Protein AF-A0A441YW19-F1 (afdb_monomer_lite)

Foldseek 3Di:
DVVVLVVVLCVVCVVVLPDQEAEEEAEDPPADDDDDDSVVVSVVVVVVSNVVSVVCPRYDYDYDHDDD

Radius of gyration: 12.43 Å; chains: 1; bounding box: 22×22×33 Å

Structure (mmCIF, N/CA/C/O backbone):
data_AF-A0A441YW19-F1
#
_entry.id   AF-A0A441YW19-F1
#
loop_
_atom_site.group_PDB
_atom_site.id
_atom_site.type_symbol
_atom_site.label_atom_id
_atom_site.label_alt_id
_atom_site.label_comp_id
_atom_site.label_asym_id
_atom_site.label_entity_id
_atom_site.label_seq_id
_atom_site.pdbx_PDB_ins_code
_atom_site.Cartn_x
_atom_site.Cartn_y
_atom_site.Cartn_z
_atom_site.occupancy
_atom_site.B_iso_or_equiv
_atom_site.auth_seq_id
_atom_site.auth_comp_id
_atom_site.auth_asym_id
_atom_site.auth_atom_id
_atom_site.pdbx_PDB_model_num
ATOM 1 N N . GLN A 1 1 ? 10.103 -5.677 -12.723 1.00 75.38 1 GLN A N 1
ATOM 2 C CA . GLN A 1 1 ? 8.867 -6.494 -12.664 1.00 75.38 1 GLN A CA 1
ATOM 3 C C . GLN A 1 1 ? 8.065 -6.023 -11.454 1.00 75.38 1 GLN A C 1
ATOM 5 O O . GLN A 1 1 ? 8.705 -5.667 -10.474 1.00 75.38 1 GLN A O 1
ATOM 10 N N . LEU A 1 2 ? 6.727 -5.959 -11.505 1.00 80.69 2 LEU A N 1
ATOM 11 C CA . LEU A 1 2 ? 5.909 -5.327 -10.448 1.00 80.69 2 LEU A CA 1
ATOM 12 C C . LEU A 1 2 ? 6.145 -5.929 -9.048 1.00 80.69 2 LEU A C 1
ATOM 14 O O . LEU A 1 2 ? 6.179 -5.200 -8.062 1.00 80.69 2 LEU A O 1
ATOM 18 N N . ALA A 1 3 ? 6.419 -7.235 -8.978 1.00 84.31 3 ALA A N 1
ATOM 19 C CA . ALA A 1 3 ? 6.786 -7.935 -7.745 1.00 84.31 3 ALA A CA 1
ATOM 20 C C . ALA A 1 3 ? 8.014 -7.340 -7.024 1.00 84.31 3 ALA A C 1
ATOM 22 O O . ALA A 1 3 ? 8.118 -7.448 -5.808 1.00 84.31 3 ALA A O 1
ATOM 23 N N . ALA A 1 4 ? 8.916 -6.658 -7.740 1.00 86.69 4 ALA A N 1
ATOM 24 C CA . ALA A 1 4 ? 10.089 -6.020 -7.141 1.00 86.69 4 ALA A CA 1
ATOM 25 C C . ALA A 1 4 ? 9.738 -4.840 -6.213 1.00 86.69 4 ALA A C 1
ATOM 27 O O . ALA A 1 4 ? 10.576 -4.436 -5.416 1.00 86.69 4 ALA A O 1
ATOM 28 N N . LEU A 1 5 ? 8.515 -4.300 -6.292 1.00 86.56 5 LEU A N 1
ATOM 29 C CA . LEU A 1 5 ? 8.048 -3.225 -5.408 1.00 86.56 5 LEU A CA 1
ATOM 30 C C . LEU A 1 5 ? 7.570 -3.737 -4.042 1.00 86.56 5 LEU A C 1
ATOM 32 O O . LEU A 1 5 ? 7.419 -2.947 -3.115 1.00 86.56 5 LEU A O 1
ATOM 36 N N . VAL A 1 6 ? 7.335 -5.045 -3.898 1.00 91.56 6 VAL A N 1
ATOM 37 C CA . VAL A 1 6 ? 6.732 -5.633 -2.691 1.00 91.56 6 VAL A CA 1
ATOM 38 C C . VAL A 1 6 ? 7.615 -5.435 -1.460 1.00 91.56 6 VAL A C 1
ATOM 40 O O . VAL A 1 6 ? 7.137 -4.960 -0.431 1.00 91.56 6 VAL A O 1
ATOM 43 N N . GLU A 1 7 ? 8.900 -5.787 -1.546 1.00 91.75 7 GLU A N 1
ATOM 44 C CA . GLU A 1 7 ? 9.825 -5.677 -0.411 1.00 91.75 7 GLU A CA 1
ATOM 45 C C . GLU A 1 7 ? 10.074 -4.220 0.019 1.00 91.75 7 GLU A C 1
ATOM 47 O O . GLU A 1 7 ? 9.898 -3.938 1.211 1.00 91.75 7 GLU A O 1
ATOM 52 N N . PRO A 1 8 ? 10.398 -3.275 -0.895 1.00 89.81 8 PRO A N 1
ATOM 53 C CA . PRO A 1 8 ? 10.528 -1.863 -0.544 1.00 89.81 8 PRO A CA 1
ATOM 54 C C . PRO A 1 8 ? 9.277 -1.315 0.145 1.00 89.81 8 PRO A C 1
ATOM 56 O O . PRO A 1 8 ? 9.373 -0.707 1.213 1.00 89.81 8 PRO A O 1
ATOM 59 N N . LEU A 1 9 ? 8.090 -1.581 -0.411 1.00 91.81 9 LEU A N 1
ATOM 60 C CA . LEU A 1 9 ? 6.849 -1.051 0.150 1.00 91.81 9 LEU A CA 1
ATOM 61 C C . LEU A 1 9 ? 6.517 -1.675 1.497 1.00 91.81 9 LEU A C 1
ATOM 63 O O . LEU A 1 9 ? 6.087 -0.948 2.386 1.00 91.81 9 LEU A O 1
ATOM 67 N N . ASN A 1 10 ? 6.755 -2.976 1.687 1.00 92.00 10 ASN A N 1
ATOM 68 C CA . ASN A 1 10 ? 6.560 -3.625 2.984 1.00 92.00 10 ASN A CA 1
ATOM 69 C C . ASN A 1 10 ? 7.387 -2.949 4.086 1.00 92.00 10 ASN A C 1
ATOM 71 O O . ASN A 1 10 ? 6.863 -2.713 5.175 1.00 92.00 10 ASN A O 1
ATOM 75 N N . GLY A 1 11 ? 8.640 -2.583 3.795 1.00 90.75 11 GLY A N 1
ATOM 76 C CA . GLY A 1 11 ? 9.491 -1.851 4.737 1.00 90.75 11 GLY A CA 1
ATOM 77 C C . GLY A 1 11 ? 8.945 -0.466 5.103 1.00 90.75 11 GLY A C 1
ATOM 78 O O . GLY A 1 11 ? 9.093 -0.030 6.245 1.00 90.75 11 GLY A O 1
ATOM 79 N N . LEU A 1 12 ? 8.273 0.204 4.164 1.00 89.94 12 LEU A N 1
ATOM 80 C CA . LEU A 1 12 ? 7.697 1.535 4.365 1.00 89.94 12 LEU A CA 1
ATOM 81 C C . LEU A 1 12 ? 6.333 1.502 5.072 1.00 89.94 12 LEU A C 1
ATOM 83 O O . LEU A 1 12 ? 6.062 2.360 5.912 1.00 89.94 12 LEU A O 1
ATOM 87 N N . VAL A 1 13 ? 5.473 0.524 4.768 1.00 91.06 13 VAL A N 1
ATOM 88 C CA . VAL A 1 13 ? 4.102 0.469 5.315 1.00 91.06 13 VAL A CA 1
ATOM 89 C C . VAL A 1 13 ? 4.013 -0.230 6.659 1.00 91.06 13 VAL A C 1
ATOM 91 O O . VAL A 1 13 ? 3.163 0.143 7.467 1.00 91.06 13 VAL A O 1
ATOM 94 N N . ALA A 1 14 ? 4.866 -1.224 6.929 1.00 89.31 14 ALA A N 1
ATOM 95 C CA . ALA A 1 14 ? 4.776 -2.014 8.157 1.00 89.31 14 ALA A CA 1
ATOM 96 C C . ALA A 1 14 ? 4.790 -1.156 9.442 1.00 89.31 14 ALA A C 1
ATOM 98 O O . ALA A 1 14 ? 3.954 -1.407 10.313 1.00 89.31 14 ALA A O 1
ATOM 99 N N . PRO A 1 15 ? 5.629 -0.103 9.569 1.00 88.62 15 PRO A N 1
ATOM 100 C CA . PRO A 1 15 ? 5.603 0.776 10.741 1.00 88.62 15 PRO A CA 1
ATOM 101 C C . PRO A 1 15 ? 4.300 1.576 10.891 1.00 88.62 15 PRO A C 1
ATOM 1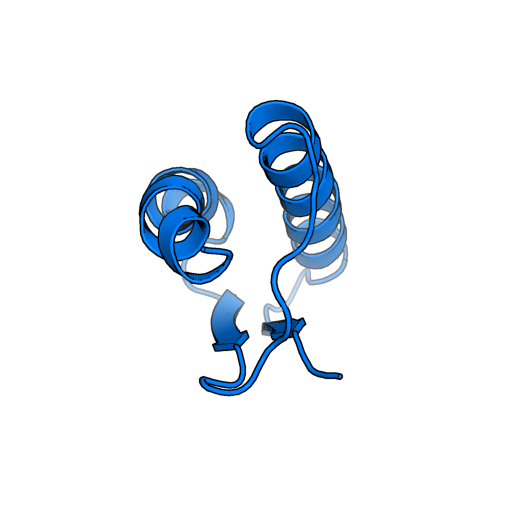03 O O . PRO A 1 15 ? 3.930 1.938 12.005 1.00 88.62 15 PRO A O 1
ATOM 106 N N . VAL A 1 16 ? 3.612 1.870 9.782 1.00 85.44 16 VAL A N 1
ATOM 107 C CA . VAL A 1 16 ? 2.452 2.779 9.743 1.00 85.44 16 VAL A CA 1
ATOM 108 C C . VAL A 1 16 ? 1.128 2.036 9.940 1.00 85.44 16 VAL A C 1
ATOM 110 O O . VAL A 1 16 ? 0.182 2.589 10.500 1.00 85.44 16 VAL A O 1
ATOM 113 N N . LEU A 1 17 ? 1.047 0.779 9.496 1.00 89.06 17 LEU A N 1
ATOM 114 C CA . LEU A 1 17 ? -0.186 -0.013 9.559 1.00 89.06 17 LEU A CA 1
ATOM 115 C C . LEU A 1 17 ? -0.506 -0.543 10.965 1.00 89.06 17 LEU A C 1
ATOM 117 O O . LEU A 1 17 ? -1.677 -0.745 11.294 1.00 89.06 17 LEU A O 1
ATOM 121 N N . GLY A 1 18 ? 0.508 -0.706 11.818 1.00 81.56 18 GLY A N 1
ATOM 122 C CA . GLY A 1 18 ? 0.331 -1.184 13.189 1.00 81.56 18 GLY A CA 1
ATOM 123 C C . GLY A 1 18 ? -0.254 -2.603 13.275 1.00 81.56 18 GLY A C 1
ATOM 124 O O . GLY A 1 18 ? -0.349 -3.330 12.292 1.00 81.56 18 GLY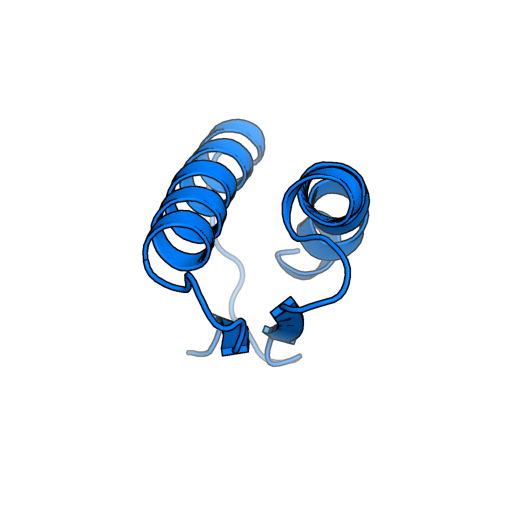 A O 1
ATOM 125 N N . GLY A 1 19 ? -0.643 -3.023 14.482 1.00 82.31 19 GLY A N 1
ATOM 126 C CA . GLY A 1 19 ? -1.051 -4.412 14.751 1.00 82.31 19 GLY A CA 1
ATOM 127 C C . GLY A 1 19 ? -2.502 -4.774 14.408 1.00 82.31 19 GLY A C 1
ATOM 128 O O . GLY A 1 19 ? -2.869 -5.940 14.514 1.00 82.31 19 GLY A O 1
ATOM 129 N N . LEU A 1 20 ? -3.343 -3.803 14.035 1.00 86.94 20 LEU A N 1
ATOM 130 C CA . LEU A 1 20 ? -4.780 -4.021 13.794 1.00 86.94 20 LEU A CA 1
ATOM 131 C C . LEU A 1 20 ? -5.142 -4.145 12.305 1.00 86.94 20 LEU A C 1
ATOM 133 O O . LEU A 1 20 ? -6.284 -4.465 11.974 1.00 86.94 20 LEU A O 1
ATOM 137 N N . VAL A 1 21 ? -4.191 -3.907 11.402 1.00 93.44 21 VAL A N 1
ATOM 138 C CA . VAL A 1 21 ? -4.407 -3.950 9.952 1.00 93.44 21 VAL A CA 1
ATOM 139 C C . VAL A 1 21 ? -3.614 -5.108 9.355 1.00 93.44 21 VAL A C 1
ATOM 141 O O . VAL A 1 21 ? -2.395 -5.169 9.486 1.00 93.44 21 VAL A O 1
ATOM 144 N N . ARG A 1 22 ? -4.300 -6.031 8.672 1.00 93.56 22 ARG A N 1
ATOM 145 C CA . ARG A 1 22 ? -3.649 -7.048 7.832 1.00 93.56 22 ARG A CA 1
ATOM 146 C C . ARG A 1 22 ? -3.326 -6.452 6.466 1.00 93.56 22 ARG A C 1
ATOM 148 O O . ARG A 1 22 ? -4.183 -5.804 5.871 1.00 93.56 22 ARG A O 1
ATOM 155 N N . PHE A 1 23 ? -2.120 -6.690 5.965 1.00 94.00 23 PHE A N 1
ATOM 156 C CA . PHE A 1 23 ? -1.674 -6.209 4.659 1.00 94.00 23 PHE A CA 1
ATOM 157 C C . PHE A 1 23 ? -1.228 -7.377 3.789 1.00 94.00 23 PHE A C 1
ATOM 159 O O . PHE A 1 23 ? -0.403 -8.182 4.217 1.00 94.00 23 PHE A O 1
ATOM 166 N N . GLU A 1 24 ? -1.785 -7.479 2.585 1.00 94.31 24 GLU A N 1
ATOM 167 C CA . GLU A 1 24 ? -1.521 -8.588 1.667 1.00 94.31 24 GLU A CA 1
ATOM 168 C C . GLU A 1 24 ? -1.278 -8.099 0.237 1.00 94.31 24 GLU A C 1
ATOM 170 O O . GLU A 1 24 ? -1.969 -7.209 -0.266 1.00 94.31 24 GLU A O 1
ATOM 175 N N . TRP A 1 25 ? -0.344 -8.759 -0.445 1.00 94.44 25 TRP A N 1
ATOM 176 C CA . TRP A 1 25 ? -0.097 -8.601 -1.875 1.00 94.44 25 TRP A CA 1
ATOM 177 C C . TRP A 1 25 ? -0.710 -9.767 -2.644 1.00 94.44 25 TRP A C 1
ATOM 179 O O . TRP A 1 25 ? -0.523 -10.926 -2.276 1.00 94.44 25 TRP A O 1
ATOM 189 N N . LYS A 1 26 ? -1.420 -9.465 -3.731 1.00 95.19 26 LYS A N 1
ATOM 190 C CA . LYS A 1 26 ? -1.964 -10.448 -4.677 1.00 95.19 26 LYS A CA 1
ATOM 191 C C . LYS A 1 26 ? -1.569 -10.047 -6.091 1.00 95.19 26 LYS A C 1
ATOM 193 O O . LYS A 1 26 ? -2.344 -9.421 -6.806 1.00 95.19 26 LYS A O 1
ATOM 198 N N . ILE A 1 27 ? -0.331 -10.354 -6.454 1.00 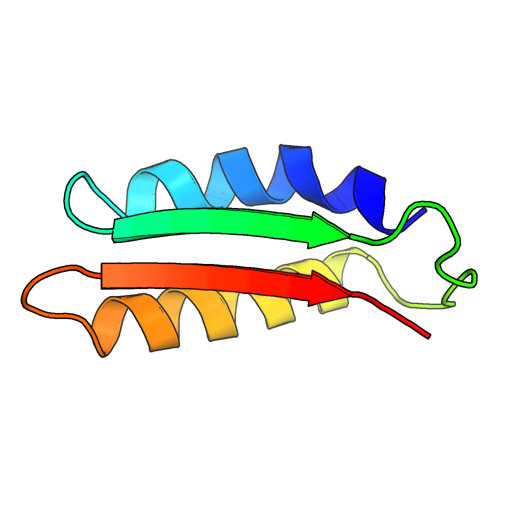93.19 27 ILE A N 1
ATOM 199 C CA . ILE A 1 27 ? 0.211 -10.079 -7.786 1.00 93.19 27 ILE A CA 1
ATOM 200 C C . ILE A 1 27 ? 0.198 -11.394 -8.558 1.00 93.19 27 ILE A C 1
ATOM 202 O O . ILE A 1 27 ? 0.771 -12.373 -8.089 1.00 93.19 27 ILE A O 1
ATOM 206 N N . ASP A 1 28 ? -0.484 -11.415 -9.699 1.00 93.19 28 ASP A N 1
ATOM 207 C CA . ASP A 1 28 ? -0.480 -12.570 -10.597 1.00 93.19 28 ASP A CA 1
ATOM 208 C C . ASP A 1 28 ? 0.907 -12.742 -11.246 1.00 93.19 28 ASP A C 1
ATOM 210 O O . ASP A 1 28 ? 1.480 -11.780 -11.766 1.00 93.19 28 ASP A O 1
ATOM 214 N N . ASP A 1 29 ? 1.445 -13.965 -11.250 1.00 88.06 29 ASP A N 1
ATOM 215 C CA . ASP A 1 29 ? 2.738 -14.287 -11.872 1.00 88.06 29 ASP A CA 1
ATOM 216 C C . ASP A 1 29 ? 2.736 -14.069 -13.396 1.00 88.06 29 ASP A C 1
ATOM 218 O O . ASP A 1 29 ? 3.790 -13.874 -14.007 1.00 88.06 29 ASP A O 1
ATOM 222 N N . SER A 1 30 ? 1.553 -14.078 -14.014 1.00 91.50 30 SER A N 1
ATOM 223 C CA . SER A 1 30 ? 1.340 -13.858 -15.447 1.00 91.50 30 SER A CA 1
ATOM 224 C C . SER A 1 30 ? 1.096 -12.393 -15.825 1.00 91.50 30 SER A C 1
ATOM 226 O O . SER A 1 30 ? 0.800 -12.098 -16.990 1.00 91.50 30 SER A O 1
ATOM 228 N N . ILE A 1 31 ? 1.227 -11.461 -14.874 1.00 92.12 31 ILE A N 1
ATOM 229 C CA . ILE A 1 31 ? 0.993 -10.041 -15.136 1.00 92.12 31 ILE A CA 1
ATOM 230 C C . ILE A 1 31 ? 1.906 -9.509 -16.245 1.00 92.12 31 ILE A C 1
ATOM 232 O O . ILE A 1 31 ? 3.114 -9.778 -16.287 1.00 92.12 31 ILE A O 1
ATOM 236 N N . TRP A 1 32 ? 1.329 -8.729 -17.154 1.00 93.88 32 TRP A N 1
ATOM 237 C CA . TRP A 1 32 ? 2.088 -8.119 -18.230 1.00 93.88 32 TRP A CA 1
ATOM 238 C C . TRP A 1 32 ? 3.075 -7.075 -17.695 1.00 93.88 32 TRP A C 1
ATOM 240 O O . TRP A 1 32 ? 2.817 -6.403 -16.691 1.00 93.88 32 TRP A O 1
ATOM 250 N N . PRO A 1 33 ? 4.224 -6.896 -18.367 1.00 90.00 33 PRO A N 1
ATOM 251 C CA . PRO A 1 33 ? 5.135 -5.812 -18.045 1.00 90.00 33 PRO A CA 1
ATOM 252 C C . PRO A 1 33 ? 4.454 -4.450 -18.207 1.00 90.00 33 PRO A C 1
ATOM 254 O O . PRO A 1 33 ? 3.762 -4.202 -19.192 1.00 90.00 33 PRO A O 1
ATOM 257 N N . VAL A 1 34 ? 4.720 -3.543 -17.269 1.00 89.38 34 VAL A N 1
ATOM 258 C CA . VAL A 1 34 ? 4.229 -2.162 -17.305 1.00 89.38 34 VAL A CA 1
ATOM 259 C C . VAL A 1 34 ? 5.423 -1.217 -17.371 1.00 89.38 34 VAL A C 1
ATOM 261 O O . VAL A 1 34 ? 6.406 -1.405 -16.651 1.00 89.38 34 VAL A O 1
ATOM 264 N N . LEU A 1 35 ? 5.339 -0.201 -18.232 1.00 93.25 35 LEU A N 1
ATOM 265 C CA . LEU A 1 35 ? 6.300 0.897 -18.275 1.00 93.25 35 LEU A CA 1
ATOM 266 C C . LEU A 1 35 ? 5.808 2.022 -17.361 1.00 93.25 35 LEU A C 1
ATOM 268 O O . LEU A 1 35 ? 4.817 2.683 -17.660 1.00 93.25 35 LEU A O 1
ATOM 272 N N . VAL A 1 36 ? 6.498 2.223 -16.245 1.00 92.50 36 VAL A N 1
ATOM 273 C CA . VAL A 1 36 ? 6.159 3.229 -15.236 1.00 92.50 36 VAL A CA 1
ATOM 274 C C . VAL A 1 36 ? 7.430 3.682 -14.525 1.00 92.50 36 VAL A C 1
ATOM 276 O O . VAL A 1 36 ? 8.400 2.927 -14.442 1.00 92.50 36 VAL A O 1
ATOM 279 N N . ASP A 1 37 ? 7.429 4.905 -14.005 1.00 94.19 37 ASP A N 1
ATOM 280 C CA . ASP A 1 37 ? 8.441 5.326 -13.042 1.00 94.19 37 ASP A CA 1
ATOM 281 C C . ASP A 1 37 ? 8.189 4.621 -11.703 1.00 94.19 37 ASP A C 1
ATOM 283 O O . ASP A 1 37 ? 7.104 4.734 -11.126 1.00 94.19 37 ASP A O 1
ATOM 287 N N . ALA A 1 38 ? 9.183 3.870 -11.226 1.00 91.06 38 ALA A N 1
ATOM 288 C CA . ALA A 1 38 ? 9.043 3.088 -10.004 1.00 91.06 38 ALA A CA 1
ATOM 289 C C . ALA A 1 38 ? 8.717 3.989 -8.805 1.00 91.06 38 ALA A C 1
ATOM 291 O O . ALA A 1 38 ? 7.726 3.742 -8.128 1.00 91.06 38 ALA A O 1
ATOM 292 N N . GLY A 1 39 ? 9.460 5.081 -8.601 1.00 91.81 39 GLY A N 1
ATOM 293 C CA . GLY A 1 39 ? 9.263 5.972 -7.455 1.00 91.81 39 GLY A CA 1
ATOM 294 C C . GLY A 1 39 ? 7.881 6.634 -7.432 1.00 91.81 39 GLY A C 1
ATOM 295 O O . GLY A 1 39 ? 7.269 6.751 -6.370 1.00 91.81 39 GLY A O 1
ATOM 296 N N . GLN A 1 40 ? 7.343 7.021 -8.593 1.00 94.62 40 GLN A N 1
ATOM 297 C CA . GLN A 1 40 ? 5.977 7.552 -8.689 1.00 94.62 40 GLN A CA 1
ATOM 298 C C . GLN A 1 40 ? 4.920 6.500 -8.333 1.00 94.62 40 GLN A C 1
ATOM 300 O O . GLN A 1 40 ? 3.955 6.816 -7.633 1.00 94.62 40 GLN A O 1
ATOM 305 N N . LEU A 1 41 ? 5.095 5.254 -8.781 1.00 93.81 41 LEU A N 1
ATOM 306 C CA . LEU A 1 41 ? 4.176 4.168 -8.440 1.00 93.81 41 LEU A CA 1
ATOM 307 C C . LEU A 1 41 ? 4.243 3.824 -6.946 1.00 93.81 41 LEU A C 1
ATOM 309 O O . LEU A 1 41 ? 3.202 3.658 -6.310 1.00 93.81 41 LEU A O 1
ATOM 313 N N . GLU A 1 42 ? 5.445 3.773 -6.372 1.00 93.00 42 GLU A N 1
ATOM 314 C CA . GLU A 1 42 ? 5.644 3.570 -4.934 1.00 93.00 42 GLU A CA 1
ATOM 315 C C . GLU A 1 42 ? 4.926 4.655 -4.118 1.00 93.00 42 GLU A C 1
ATOM 317 O O . GLU A 1 42 ? 4.136 4.339 -3.226 1.00 93.00 42 GLU A O 1
ATOM 322 N N . LEU A 1 43 ? 5.121 5.931 -4.471 1.00 93.75 43 LEU A N 1
ATOM 323 C CA . LEU A 1 43 ? 4.468 7.060 -3.806 1.00 93.75 43 LEU A CA 1
ATOM 324 C C . LEU A 1 43 ? 2.937 6.997 -3.921 1.00 93.75 43 LEU A C 1
ATOM 326 O O . LEU A 1 43 ? 2.228 7.232 -2.939 1.00 93.75 43 LEU A O 1
ATOM 330 N N . ALA A 1 44 ? 2.417 6.662 -5.104 1.00 95.12 44 ALA A N 1
ATOM 331 C CA . ALA A 1 44 ? 0.981 6.511 -5.317 1.00 95.12 44 ALA A CA 1
ATOM 332 C C . ALA A 1 44 ? 0.391 5.399 -4.434 1.00 95.12 44 ALA A C 1
ATOM 334 O O . ALA A 1 44 ? -0.626 5.614 -3.771 1.00 95.12 44 ALA A O 1
ATOM 335 N N . LEU A 1 45 ? 1.052 4.240 -4.369 1.00 94.62 45 LEU A N 1
ATOM 336 C CA . LEU A 1 45 ? 0.638 3.124 -3.516 1.00 94.62 45 LEU A CA 1
ATOM 337 C C . LEU A 1 45 ? 0.687 3.496 -2.027 1.00 94.62 45 LEU A C 1
ATOM 339 O O . LEU A 1 45 ? -0.242 3.153 -1.298 1.00 94.62 45 LEU A O 1
ATOM 343 N N . MET A 1 46 ? 1.698 4.248 -1.576 1.00 93.31 46 MET A N 1
ATOM 344 C CA . MET A 1 46 ? 1.767 4.738 -0.189 1.00 93.31 46 MET A CA 1
ATOM 345 C C . MET A 1 46 ? 0.582 5.617 0.178 1.00 93.31 46 MET A C 1
ATOM 347 O O . MET A 1 46 ? -0.062 5.378 1.200 1.00 93.31 46 MET A O 1
ATOM 351 N N . ASN A 1 47 ? 0.235 6.574 -0.680 1.00 95.44 47 ASN A N 1
ATOM 352 C CA . ASN A 1 47 ? -0.914 7.442 -0.439 1.00 95.44 47 ASN A CA 1
ATOM 353 C C . ASN A 1 47 ? -2.217 6.637 -0.311 1.00 95.44 47 ASN A C 1
ATOM 355 O O . ASN A 1 47 ? -3.029 6.908 0.572 1.00 95.44 47 ASN A O 1
ATOM 359 N N . LEU A 1 48 ? -2.407 5.612 -1.148 1.00 95.94 48 LEU A N 1
ATOM 360 C CA . LEU A 1 48 ? -3.588 4.747 -1.073 1.00 95.94 48 LEU A CA 1
ATOM 361 C C . LEU A 1 48 ? -3.612 3.896 0.201 1.00 95.94 48 LEU A C 1
ATOM 363 O O . LEU A 1 48 ? -4.652 3.808 0.855 1.00 95.94 48 LEU A O 1
ATOM 367 N N . VAL A 1 49 ? -2.481 3.293 0.575 1.00 94.75 49 VAL A N 1
ATOM 368 C CA . VAL A 1 49 ? -2.371 2.468 1.788 1.00 94.75 49 VAL A CA 1
ATOM 369 C C . VAL A 1 49 ? -2.626 3.303 3.045 1.00 94.75 49 VAL A C 1
ATOM 371 O O . VAL A 1 49 ? -3.351 2.856 3.937 1.00 94.75 49 VAL A O 1
ATOM 374 N N . PHE A 1 50 ? -2.098 4.527 3.111 1.00 92.75 50 PHE A N 1
ATOM 375 C CA . PHE A 1 50 ? -2.322 5.426 4.245 1.00 92.75 50 PHE A CA 1
ATOM 376 C C . PHE A 1 50 ? -3.775 5.885 4.334 1.00 92.75 50 PHE A C 1
ATOM 378 O O . PHE A 1 50 ? -4.371 5.769 5.403 1.00 92.75 5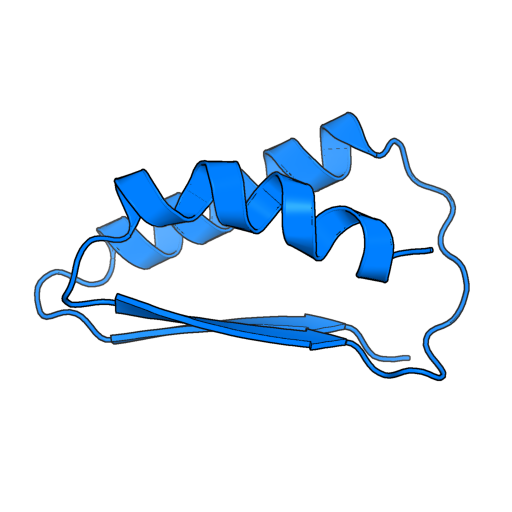0 PHE A O 1
ATOM 385 N N . ASN A 1 51 ? -4.381 6.273 3.208 1.00 94.88 51 ASN A N 1
ATOM 386 C CA . ASN A 1 51 ? -5.802 6.621 3.165 1.00 94.88 51 ASN A CA 1
ATOM 387 C C . ASN A 1 51 ? -6.691 5.452 3.619 1.00 94.88 51 ASN A C 1
ATOM 389 O O . ASN A 1 51 ? -7.646 5.652 4.369 1.00 94.88 51 ASN A O 1
ATOM 393 N N . ALA A 1 52 ? -6.372 4.224 3.199 1.00 95.19 52 ALA A N 1
ATOM 394 C CA . ALA A 1 52 ? -7.107 3.037 3.624 1.00 95.19 52 ALA A CA 1
ATOM 395 C C . ALA A 1 52 ? -6.963 2.797 5.135 1.00 95.19 52 ALA A C 1
ATOM 397 O O . ALA A 1 52 ? -7.961 2.558 5.812 1.00 95.19 52 ALA A O 1
ATOM 398 N N . ARG A 1 53 ? -5.743 2.899 5.679 1.00 93.69 53 ARG A N 1
ATOM 399 C CA . ARG A 1 53 ? -5.472 2.773 7.121 1.00 93.69 53 ARG A CA 1
ATOM 400 C C . ARG A 1 53 ? -6.213 3.824 7.944 1.00 93.69 53 ARG A C 1
ATOM 402 O O . ARG A 1 53 ? -6.823 3.469 8.950 1.00 93.69 53 ARG A O 1
ATOM 409 N N . ASP A 1 54 ? -6.209 5.079 7.513 1.00 93.50 54 ASP A N 1
ATOM 410 C CA . ASP A 1 54 ? -6.908 6.159 8.216 1.00 93.50 54 ASP A CA 1
ATOM 411 C C . ASP A 1 54 ? -8.432 5.956 8.226 1.00 93.50 54 ASP A C 1
ATOM 413 O O . ASP A 1 54 ? -9.102 6.313 9.196 1.00 93.50 54 ASP A O 1
ATOM 417 N N . ALA A 1 55 ? -8.981 5.294 7.204 1.00 95.12 55 ALA A N 1
ATOM 418 C CA . ALA A 1 55 ? -10.390 4.909 7.147 1.00 95.12 55 ALA A CA 1
ATOM 419 C C . ALA A 1 55 ? -10.754 3.684 8.022 1.00 95.12 55 ALA A C 1
ATOM 421 O O . ALA A 1 55 ? -11.932 3.333 8.102 1.00 95.12 55 ALA A O 1
ATOM 422 N N . MET A 1 56 ? -9.787 3.030 8.685 1.00 94.25 56 MET A N 1
ATOM 423 C CA . MET A 1 56 ? -9.985 1.792 9.460 1.00 94.25 56 MET A CA 1
ATOM 424 C C . MET A 1 56 ? -9.680 1.957 10.965 1.00 94.25 56 MET A C 1
ATOM 426 O O . MET A 1 56 ? -8.727 1.367 11.482 1.00 94.25 56 MET A O 1
ATOM 430 N N . PRO A 1 57 ? -10.512 2.694 11.727 1.00 89.19 57 PRO A N 1
ATOM 431 C CA . PRO A 1 57 ? -10.281 2.953 13.154 1.00 89.19 57 PRO A CA 1
ATOM 432 C C . PRO A 1 57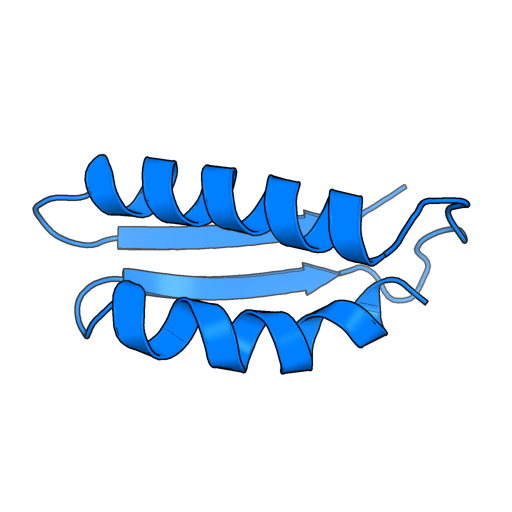 ? -10.322 1.696 14.040 1.00 89.19 57 PRO A C 1
ATOM 434 O O . PRO A 1 57 ? -9.724 1.680 15.111 1.00 89.19 57 PRO A O 1
ATOM 437 N N . THR A 1 58 ? -11.009 0.636 13.609 1.00 93.44 58 THR A N 1
ATOM 438 C CA . THR A 1 58 ? -11.118 -0.641 14.340 1.00 93.44 58 THR A CA 1
ATOM 439 C C . THR A 1 58 ? -10.222 -1.738 13.758 1.00 93.44 58 THR A C 1
ATOM 441 O O . THR A 1 58 ? -10.369 -2.905 14.118 1.00 93.44 58 THR A O 1
ATOM 444 N N . GLY A 1 59 ? -9.317 -1.387 12.840 1.00 93.44 59 GLY A N 1
ATOM 445 C CA . GLY A 1 59 ? -8.541 -2.352 12.066 1.00 93.44 59 GLY A CA 1
ATOM 446 C C . GLY A 1 59 ? -9.293 -2.917 10.859 1.00 93.44 59 GLY A C 1
ATOM 447 O O . GLY A 1 59 ? -10.407 -2.499 10.543 1.00 93.44 59 GLY A O 1
ATOM 448 N N . GLY A 1 60 ? -8.666 -3.870 10.168 1.00 95.00 60 GLY A N 1
ATOM 449 C CA . GLY A 1 60 ? -9.212 -4.448 8.940 1.00 95.00 60 GLY A CA 1
ATOM 450 C C . GLY A 1 60 ? -8.164 -5.149 8.082 1.00 95.00 60 GLY A C 1
ATOM 451 O O . GLY A 1 60 ? -7.166 -5.666 8.589 1.00 95.00 60 GLY A O 1
ATOM 452 N N . SER A 1 61 ? -8.406 -5.186 6.774 1.00 95.56 61 SER A N 1
ATOM 453 C CA . SER A 1 61 ? -7.476 -5.746 5.794 1.00 95.56 61 SER A CA 1
ATOM 454 C C . SER A 1 61 ? -7.343 -4.838 4.583 1.00 95.56 61 SER A C 1
ATOM 456 O O . SER A 1 61 ? -8.347 -4.447 3.990 1.00 95.56 61 SER A O 1
ATOM 458 N N . ILE A 1 62 ? -6.105 -4.578 4.183 1.00 96.12 62 ILE A N 1
ATOM 459 C CA . ILE A 1 62 ? -5.755 -3.924 2.927 1.00 96.12 62 ILE A CA 1
ATOM 460 C C . ILE A 1 62 ? -5.140 -4.989 2.020 1.00 96.12 62 ILE A C 1
ATOM 462 O O . ILE A 1 62 ? -4.230 -5.711 2.426 1.00 96.12 62 ILE A O 1
ATOM 466 N N . THR A 1 63 ? -5.615 -5.066 0.780 1.00 96.06 63 THR A N 1
ATOM 467 C CA . THR A 1 63 ? -5.044 -5.942 -0.244 1.00 96.06 63 THR A CA 1
ATOM 468 C C . THR A 1 63 ? -4.668 -5.120 -1.465 1.00 96.06 63 THR A C 1
ATOM 470 O O . THR A 1 63 ? -5.519 -4.430 -2.023 1.00 96.06 63 THR A O 1
ATOM 473 N N . VAL A 1 64 ? -3.414 -5.227 -1.903 1.00 95.00 64 VAL A N 1
ATOM 474 C CA . VAL A 1 64 ? -2.969 -4.671 -3.187 1.00 95.00 64 VAL A CA 1
ATOM 475 C C . VAL A 1 64 ? -2.961 -5.797 -4.213 1.00 95.00 64 VAL A C 1
ATOM 477 O O . VAL A 1 64 ? -2.234 -6.778 -4.052 1.00 95.00 64 VAL A O 1
ATOM 480 N N . ARG A 1 65 ? -3.800 -5.674 -5.249 1.00 95.44 65 ARG A N 1
ATOM 481 C CA . ARG A 1 65 ? -3.959 -6.680 -6.307 1.00 95.44 65 ARG A CA 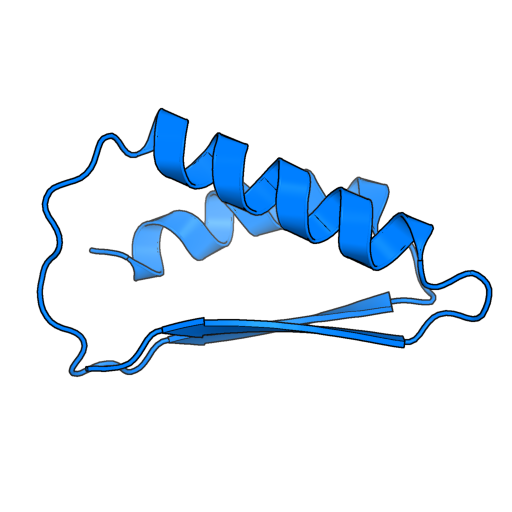1
ATOM 482 C C . ARG A 1 65 ? -3.481 -6.145 -7.652 1.00 95.44 65 ARG A C 1
ATOM 484 O O . ARG A 1 65 ? -3.736 -4.986 -7.965 1.00 95.44 65 ARG A O 1
ATOM 491 N N . ALA A 1 66 ? -2.846 -7.004 -8.442 1.00 93.62 66 ALA A N 1
ATOM 492 C CA . ALA A 1 66 ? -2.489 -6.711 -9.823 1.00 93.62 66 ALA A CA 1
ATOM 493 C C . ALA A 1 66 ? -2.740 -7.939 -10.718 1.00 93.62 66 ALA A C 1
ATOM 495 O O . ALA A 1 66 ? -2.316 -9.045 -10.382 1.00 93.62 66 ALA A O 1
ATOM 496 N N . GLU A 1 67 ? -3.451 -7.725 -11.826 1.00 93.00 67 GLU A N 1
ATOM 497 C CA . GLU A 1 67 ? -3.916 -8.734 -12.791 1.00 93.00 67 GLU A CA 1
ATOM 498 C C . GLU A 1 67 ? -4.055 -8.107 -14.195 1.00 93.00 67 GLU A C 1
ATOM 500 O O . GLU A 1 67 ? -3.998 -6.879 -14.304 1.00 93.00 67 GLU A O 1
ATOM 505 N N . ASN A 1 68 ? -4.215 -8.931 -15.243 1.00 89.25 68 ASN A N 1
ATOM 506 C CA . ASN A 1 68 ? -4.456 -8.488 -16.630 1.00 89.25 68 ASN A CA 1
ATOM 507 C C . ASN A 1 68 ? -5.947 -8.458 -16.979 1.00 89.25 68 ASN A C 1
ATOM 509 O O . ASN A 1 68 ? -6.666 -9.376 -16.522 1.00 89.25 68 ASN A O 1
#

Secondary structure (DSSP, 8-state):
-GGGGHHHHHHHHHHHH-TTEEEEEEE-TTPPP----HHHHHHHHHHHHHHHHHT-TT-EEEEEEE--

Sequence (68 aa):
QLAALVEPLNGLVAPVLGGLVRFEWKIDDSIWPVLVDAGQLELALMNLVFNARDAMPTGGSITVRAEN

pLDDT: mean 91.67, std 4.02, range [75.38, 96.12]